Protein AF-A0A0R3RDR9-F1 (afdb_monomer_lite)

Secondary structure (DSSP, 8-state):
-HHHHHHHHHHHHHHHHHHHHHHTTPPPPGGGGGHHHHHHHHHHHHHHHHHHHHHHGGG---HHHHHHHHHHHHHHHHHHHHHHHHHHHHHHHHHT-SHHHHHT-

InterPro domains:
  IPR000731 Sterol-sensing domain [PS50156] (1-105)
  IPR003392 Patched domain-containing protein, SSD domain [PF02460] (2-101)
  IPR051697 Patched domain-containing protein [PTHR10796] (2-102)

Sequence (105 aa):
LLTLASIFSPLLATIVSFSLAQWFGISITSINGFIPLLMIGIGVDDAFLLIHAWQDCASISDKR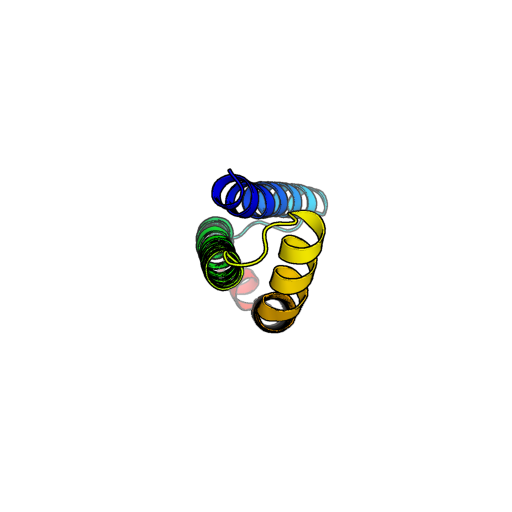NRMASVITAAGPSISITTITNILAFAVGAITASPTVIFIIK

pLDDT: mean 77.71, std 12.42, range [38.06, 91.94]

Foldseek 3Di:
DLLVCLQVVLLVVLVVVVVVCVVVVNDDDPVNVCVSVVSSVLSNVLSVLLVVLLVVLVPDPDPVVSVVSSCVVSVVVNVVSVVVVVVVVVCVVVVPPDVVVVVVD

Organism: NCBI:txid42155

Radius of gyration: 17.87 Å; chains: 1; bounding box: 40×22×55 Å

Structure (mmCIF, N/CA/C/O backbone):
data_AF-A0A0R3RDR9-F1
#
_entry.id   AF-A0A0R3RDR9-F1
#
loop_
_atom_site.group_PDB
_atom_site.id
_atom_site.type_symbol
_atom_site.label_atom_id
_atom_site.label_alt_id
_atom_site.label_comp_id
_atom_site.label_asym_id
_atom_site.label_entity_id
_atom_site.label_seq_id
_atom_site.pdbx_PDB_ins_code
_atom_site.Cartn_x
_atom_site.Cartn_y
_atom_site.Cartn_z
_atom_site.occupancy
_atom_site.B_iso_or_equiv
_atom_site.auth_seq_id
_atom_site.auth_comp_id
_atom_site.auth_asym_id
_atom_site.auth_atom_id
_atom_site.pdbx_PDB_model_num
ATOM 1 N N . LEU A 1 1 ? 7.789 11.599 -7.181 1.00 59.47 1 LEU A N 1
ATOM 2 C CA . LEU A 1 1 ? 6.347 11.639 -7.526 1.00 59.47 1 LEU A CA 1
ATOM 3 C C . LEU A 1 1 ? 5.649 10.329 -7.175 1.00 59.47 1 LEU A C 1
ATOM 5 O O . LEU A 1 1 ? 4.708 10.392 -6.403 1.00 59.47 1 LEU A O 1
ATOM 9 N N . LEU A 1 2 ? 6.123 9.168 -7.663 1.00 64.50 2 LEU A N 1
ATOM 10 C CA . LEU A 1 2 ? 5.546 7.860 -7.297 1.00 64.50 2 LEU A CA 1
ATOM 11 C C . LEU A 1 2 ? 5.483 7.644 -5.778 1.00 64.50 2 LEU A C 1
ATOM 13 O O . LEU A 1 2 ? 4.440 7.287 -5.259 1.00 64.50 2 LEU A O 1
ATOM 17 N N . THR A 1 3 ? 6.565 7.955 -5.066 1.00 67.62 3 THR A N 1
ATOM 18 C CA . THR A 1 3 ? 6.632 7.842 -3.601 1.00 67.62 3 THR A CA 1
ATOM 19 C C . THR A 1 3 ? 5.625 8.734 -2.888 1.00 67.62 3 THR A C 1
ATOM 21 O O . THR A 1 3 ? 4.934 8.298 -1.980 1.00 67.62 3 THR A O 1
ATOM 24 N N . LEU A 1 4 ? 5.494 9.980 -3.344 1.00 66.06 4 LEU A N 1
ATOM 25 C CA . LEU A 1 4 ? 4.556 10.941 -2.777 1.00 66.06 4 LEU A CA 1
ATOM 26 C C . LEU A 1 4 ? 3.103 10.507 -3.021 1.00 66.06 4 LEU A C 1
ATOM 28 O O . LEU A 1 4 ? 2.286 10.608 -2.115 1.00 66.06 4 LEU A O 1
ATOM 32 N N . ALA A 1 5 ? 2.799 9.974 -4.209 1.00 71.00 5 ALA A N 1
ATOM 33 C CA . ALA A 1 5 ? 1.480 9.442 -4.546 1.00 71.00 5 ALA A CA 1
ATOM 34 C C . ALA A 1 5 ? 1.137 8.178 -3.736 1.00 71.00 5 ALA A C 1
ATOM 36 O O . ALA A 1 5 ? 0.021 8.073 -3.225 1.00 71.00 5 ALA A O 1
ATOM 37 N N . SER A 1 6 ? 2.100 7.266 -3.555 1.00 66.56 6 SER A N 1
ATOM 38 C CA . SER A 1 6 ? 1.938 6.065 -2.724 1.00 66.56 6 SER A CA 1
ATOM 39 C C . SER A 1 6 ? 1.725 6.376 -1.245 1.00 66.56 6 SER A C 1
ATOM 41 O O . SER A 1 6 ? 1.050 5.605 -0.581 1.00 66.56 6 SER A O 1
ATOM 43 N N . ILE A 1 7 ? 2.240 7.497 -0.728 1.00 71.75 7 ILE A N 1
ATOM 44 C CA . ILE A 1 7 ? 2.017 7.915 0.667 1.00 71.75 7 ILE A CA 1
ATOM 45 C C . ILE A 1 7 ? 0.699 8.689 0.809 1.00 71.75 7 ILE A C 1
ATOM 47 O O . ILE A 1 7 ? -0.059 8.459 1.748 1.00 71.75 7 ILE A O 1
ATOM 51 N N . PHE A 1 8 ? 0.390 9.595 -0.127 1.00 75.31 8 PHE A N 1
ATOM 52 C CA . PHE A 1 8 ? -0.830 10.408 -0.056 1.00 75.31 8 PHE A CA 1
ATOM 53 C C . PHE A 1 8 ? -2.109 9.579 -0.216 1.00 75.31 8 PHE A C 1
ATOM 55 O O . PHE A 1 8 ? -3.100 9.857 0.458 1.00 75.31 8 PHE A O 1
ATOM 62 N N . SER A 1 9 ? -2.099 8.562 -1.082 1.00 79.19 9 SER A N 1
ATOM 63 C CA . SER A 1 9 ? -3.266 7.709 -1.344 1.00 79.19 9 SER A CA 1
ATOM 64 C C . SER A 1 9 ? -3.813 6.999 -0.086 1.00 79.19 9 SER A C 1
ATOM 66 O O . SER A 1 9 ? -4.992 7.182 0.223 1.00 79.19 9 SER A O 1
ATOM 68 N N . PRO A 1 10 ? -3.015 6.238 0.692 1.00 74.19 10 PRO A N 1
ATOM 69 C CA . PRO A 1 10 ? -3.488 5.598 1.923 1.00 74.19 10 PRO A CA 1
ATOM 70 C C . PRO A 1 10 ? -3.868 6.608 3.017 1.00 74.19 10 PRO A C 1
ATOM 72 O O . PRO A 1 10 ? -4.766 6.347 3.820 1.00 74.19 10 PRO A O 1
ATOM 75 N N . LEU A 1 11 ? -3.257 7.795 3.026 1.00 77.88 11 LEU A N 1
ATOM 76 C CA . LEU A 1 11 ? -3.587 8.866 3.970 1.00 77.88 11 LEU A CA 1
ATOM 77 C C . LEU A 1 11 ? -4.985 9.450 3.693 1.00 77.88 11 LEU A C 1
ATOM 79 O O . LEU A 1 11 ? -5.806 9.582 4.596 1.00 77.88 11 LEU A O 1
ATOM 83 N N . LEU A 1 12 ? -5.310 9.709 2.426 1.00 80.25 12 LEU A N 1
ATOM 84 C CA . LEU A 1 12 ? -6.664 10.093 2.012 1.00 80.25 12 LEU A CA 1
ATOM 85 C C . LEU A 1 12 ? -7.678 8.969 2.273 1.00 80.25 12 LEU A C 1
ATOM 87 O O . LEU A 1 12 ? -8.760 9.230 2.800 1.00 80.25 12 LEU A O 1
ATOM 91 N N . ALA A 1 13 ? -7.324 7.718 1.969 1.00 80.31 13 ALA A N 1
ATOM 92 C CA . ALA A 1 13 ? -8.205 6.570 2.183 1.00 80.31 13 ALA A CA 1
ATOM 93 C C . ALA A 1 13 ? -8.543 6.349 3.669 1.00 80.31 13 ALA A C 1
ATOM 95 O O . ALA A 1 13 ? -9.693 6.047 3.999 1.00 80.31 13 ALA A O 1
ATOM 96 N N . THR A 1 14 ? -7.580 6.541 4.577 1.00 79.75 14 THR A N 1
ATOM 97 C CA . THR A 1 14 ? -7.825 6.452 6.027 1.00 79.75 14 THR A CA 1
ATOM 98 C C . THR A 1 14 ? -8.746 7.556 6.515 1.00 79.75 14 THR A C 1
ATOM 100 O O . THR A 1 14 ? -9.719 7.253 7.201 1.00 79.75 14 THR A O 1
ATOM 103 N N . ILE A 1 15 ? -8.511 8.810 6.121 1.00 82.12 15 ILE A N 1
ATOM 104 C CA . ILE A 1 15 ? -9.378 9.942 6.492 1.00 82.12 15 ILE A CA 1
ATOM 105 C C . ILE A 1 15 ? -10.824 9.693 6.044 1.00 82.12 15 ILE A C 1
ATOM 107 O O . ILE A 1 15 ? -11.757 9.889 6.827 1.00 82.12 15 ILE A O 1
ATOM 111 N N . VAL A 1 16 ? -11.019 9.218 4.809 1.00 84.19 16 VAL A N 1
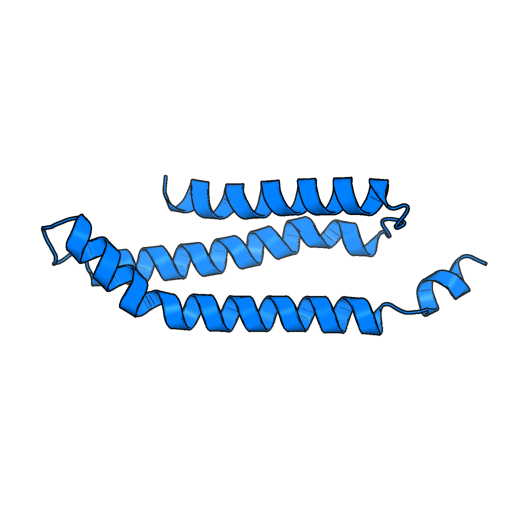ATOM 112 C CA . VAL A 1 16 ? -12.352 8.888 4.281 1.00 84.19 16 VAL A CA 1
ATOM 113 C C . VAL A 1 16 ? -12.978 7.731 5.060 1.00 84.19 16 VAL A C 1
ATOM 115 O O . VAL A 1 16 ? -14.145 7.815 5.432 1.00 84.19 16 VAL A O 1
ATOM 118 N N . SER A 1 17 ? -12.207 6.688 5.373 1.00 79.50 17 SER A N 1
ATOM 119 C CA . SER A 1 17 ? -12.692 5.534 6.142 1.00 79.50 17 SER A CA 1
ATOM 120 C C . SER A 1 17 ? -13.124 5.920 7.559 1.00 79.50 17 SER A C 1
ATOM 122 O O . SER A 1 17 ? -14.183 5.490 8.009 1.00 79.50 17 SER A O 1
ATOM 124 N N . PHE A 1 18 ? -12.360 6.778 8.244 1.00 78.44 18 PHE A N 1
ATOM 125 C CA . PHE A 1 18 ? -12.729 7.311 9.561 1.00 78.44 18 PHE A CA 1
ATOM 126 C C . PHE A 1 18 ? -13.981 8.177 9.506 1.00 78.44 18 PHE A C 1
ATOM 128 O O . PHE A 1 18 ? -14.878 8.020 10.331 1.00 78.44 18 PHE A O 1
ATOM 135 N N . SER A 1 19 ? -14.053 9.058 8.509 1.00 80.88 19 SER A N 1
ATOM 136 C CA . SER A 1 19 ? -15.203 9.943 8.309 1.00 80.88 19 SER A CA 1
ATOM 137 C C . SER A 1 19 ? -16.478 9.138 8.035 1.00 80.88 19 SER A C 1
ATOM 139 O O . SER A 1 19 ? -17.536 9.435 8.586 1.00 80.88 19 SER A O 1
ATOM 141 N N . LEU A 1 20 ? -16.370 8.076 7.232 1.00 81.06 20 LEU A N 1
ATOM 142 C CA . LEU A 1 20 ? -17.477 7.176 6.926 1.00 81.06 20 LEU A CA 1
ATOM 143 C C . LEU A 1 20 ? -17.877 6.324 8.142 1.00 81.06 20 LEU A C 1
ATOM 145 O O . LEU A 1 20 ? -19.063 6.181 8.425 1.00 81.06 20 LEU A O 1
ATOM 149 N N . ALA A 1 21 ? -16.910 5.810 8.907 1.00 75.56 21 ALA A N 1
ATOM 150 C CA . ALA A 1 21 ? -17.172 5.062 10.139 1.00 75.56 21 ALA A CA 1
ATOM 151 C C . ALA A 1 21 ? -17.908 5.912 11.189 1.00 75.56 21 ALA A C 1
ATOM 153 O O . ALA A 1 21 ? -18.850 5.435 11.825 1.00 75.56 21 ALA A O 1
ATOM 154 N N . GLN A 1 22 ? -17.535 7.186 11.320 1.00 75.62 22 GLN A N 1
ATOM 155 C CA . GLN A 1 22 ? -18.219 8.127 12.204 1.00 75.62 22 GLN A CA 1
ATOM 156 C C . GLN A 1 22 ? -19.639 8.447 11.712 1.00 75.62 22 GLN A C 1
ATOM 158 O O . GLN A 1 22 ? -20.546 8.599 12.529 1.00 75.62 22 GLN A O 1
ATOM 163 N N . TRP A 1 23 ? -19.869 8.474 10.393 1.00 76.56 23 TRP A N 1
ATOM 164 C CA . TRP A 1 23 ? -21.215 8.618 9.829 1.00 76.56 23 TRP A CA 1
ATOM 165 C C . TRP A 1 23 ? -22.121 7.416 10.154 1.00 76.56 23 TRP A C 1
ATOM 167 O O . TRP A 1 23 ? -23.304 7.599 10.432 1.00 76.56 23 TRP A O 1
ATOM 177 N N . PHE A 1 24 ? -21.567 6.202 10.228 1.00 76.62 24 PHE A N 1
ATOM 178 C CA . PHE A 1 24 ? -22.281 5.004 10.693 1.00 76.62 24 PHE A CA 1
ATOM 179 C C . PHE A 1 24 ? -22.436 4.913 12.227 1.00 76.62 24 PHE A C 1
ATOM 181 O O . PHE A 1 24 ? -22.949 3.914 12.729 1.00 76.62 24 PHE A O 1
ATOM 188 N N . GLY A 1 25 ? -22.027 5.941 12.982 1.00 67.94 25 GLY A N 1
ATOM 189 C CA . GLY A 1 25 ? -22.198 6.001 14.437 1.00 67.94 25 GLY A CA 1
ATOM 190 C C . 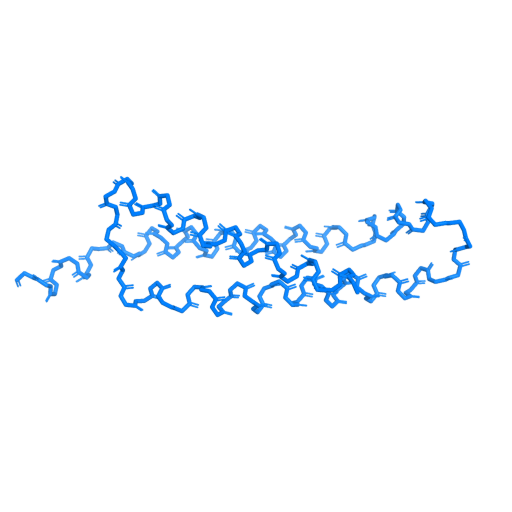GLY A 1 25 ? -21.161 5.209 15.240 1.00 67.94 25 GLY A C 1
ATOM 191 O O . GLY A 1 25 ? -21.388 4.928 16.415 1.00 67.94 25 GLY A O 1
ATOM 192 N N . ILE A 1 26 ? -20.026 4.844 14.636 1.00 69.62 26 ILE A N 1
ATOM 193 C CA . ILE A 1 26 ? -18.920 4.183 15.340 1.00 69.62 26 ILE A CA 1
ATOM 194 C C . ILE A 1 26 ? -18.106 5.249 16.085 1.00 69.62 26 ILE A C 1
ATOM 196 O O . ILE A 1 26 ? -17.529 6.147 15.470 1.00 69.62 26 ILE A O 1
ATOM 200 N N . SER A 1 27 ? -18.040 5.147 17.415 1.00 67.44 27 SER A N 1
ATOM 201 C CA . SER A 1 27 ? -17.257 6.070 18.244 1.00 67.44 27 SER A CA 1
ATOM 202 C C . SER A 1 27 ? -15.757 5.887 18.015 1.00 67.44 27 SER A C 1
ATOM 204 O O . SER A 1 27 ? -15.188 4.830 18.298 1.00 67.44 27 SER A O 1
ATOM 206 N N . ILE A 1 28 ? -15.096 6.943 17.540 1.00 65.38 28 ILE A N 1
ATOM 207 C CA . ILE A 1 28 ? -13.637 6.987 17.423 1.00 65.38 28 ILE A CA 1
ATOM 208 C C . ILE A 1 28 ? -13.053 7.070 18.835 1.00 65.38 28 ILE A C 1
ATOM 210 O O . ILE A 1 28 ? -13.299 8.026 19.568 1.00 65.38 28 ILE A O 1
ATOM 214 N N . THR A 1 29 ? -12.291 6.052 19.227 1.00 69.94 29 THR A N 1
ATOM 215 C CA . THR A 1 29 ? -11.655 5.985 20.550 1.00 69.94 29 THR A CA 1
ATOM 216 C C . THR A 1 29 ? -10.234 6.553 20.466 1.00 69.94 29 THR A C 1
ATOM 218 O O . THR A 1 29 ? -9.651 6.593 19.385 1.00 69.94 29 THR A O 1
ATOM 221 N N . SER A 1 30 ? -9.616 6.949 21.584 1.00 68.75 30 SER A N 1
ATOM 222 C CA . SER A 1 30 ? -8.250 7.512 21.597 1.00 68.75 30 SER A CA 1
ATOM 223 C C . SER A 1 30 ? -7.194 6.609 20.938 1.00 68.75 30 SER A C 1
ATOM 225 O O . SER A 1 30 ? -6.218 7.109 20.386 1.00 68.75 30 SER A O 1
ATOM 227 N N . ILE A 1 31 ? -7.408 5.286 20.928 1.00 70.94 31 ILE A N 1
ATOM 228 C CA . ILE A 1 31 ? -6.534 4.318 20.245 1.00 70.94 31 ILE A CA 1
ATOM 229 C C . ILE A 1 31 ? -6.531 4.514 18.716 1.00 70.94 31 ILE A C 1
ATOM 231 O O . ILE A 1 31 ? -5.508 4.326 18.060 1.00 70.94 31 ILE A O 1
ATOM 235 N N . ASN A 1 32 ? -7.655 4.952 18.138 1.00 70.81 32 ASN A N 1
ATOM 236 C CA . ASN A 1 32 ? -7.800 5.175 16.702 1.00 70.81 32 ASN A CA 1
ATOM 237 C C . ASN A 1 32 ? -6.972 6.374 16.215 1.00 70.81 32 ASN A C 1
ATOM 239 O O . ASN A 1 32 ? -6.661 6.447 15.029 1.00 70.81 32 ASN A O 1
ATOM 243 N N . GLY A 1 33 ? -6.555 7.271 17.117 1.00 73.94 33 GLY A N 1
ATOM 244 C CA . GLY A 1 33 ? -5.658 8.386 16.800 1.00 73.94 33 GLY A CA 1
ATOM 245 C C . GLY A 1 33 ? -4.270 7.949 16.314 1.00 73.94 33 GLY A C 1
ATOM 246 O O . GLY A 1 33 ? -3.601 8.715 15.626 1.00 73.94 33 GLY A O 1
ATOM 247 N N . PHE A 1 34 ? -3.853 6.708 16.598 1.00 78.75 34 PHE A N 1
ATOM 248 C CA . PHE A 1 34 ? -2.587 6.144 16.108 1.00 78.75 34 PHE A CA 1
ATOM 249 C C . PHE A 1 34 ? -2.693 5.508 14.715 1.00 78.75 34 PHE A C 1
ATOM 251 O O . PHE A 1 34 ? -1.671 5.257 14.077 1.00 78.75 34 PHE A O 1
ATOM 258 N N . ILE A 1 35 ? -3.904 5.264 14.207 1.00 80.31 35 ILE A N 1
ATOM 259 C CA . ILE A 1 35 ? -4.112 4.601 12.910 1.00 80.31 35 ILE A CA 1
ATOM 260 C C . ILE A 1 35 ? -3.556 5.418 11.726 1.00 80.31 35 ILE A C 1
ATOM 262 O O . ILE A 1 35 ? -2.927 4.812 10.858 1.00 80.31 35 ILE A O 1
ATOM 266 N N . PRO A 1 36 ? -3.687 6.761 11.666 1.00 79.56 36 PRO A N 1
ATOM 267 C CA . PRO A 1 36 ? -3.045 7.556 10.616 1.00 79.56 36 PRO A CA 1
ATOM 268 C C . PRO A 1 36 ? -1.515 7.427 10.623 1.00 79.56 36 PRO A C 1
ATOM 270 O O . PRO A 1 36 ? -0.902 7.333 9.563 1.00 79.56 36 PRO A O 1
ATOM 273 N N . LEU A 1 37 ? -0.897 7.365 11.809 1.00 81.69 37 LEU A N 1
ATOM 274 C CA . LEU A 1 37 ? 0.551 7.181 11.955 1.00 81.69 37 LEU A CA 1
ATOM 275 C C . LEU A 1 37 ? 0.991 5.787 11.478 1.00 81.69 37 LEU A C 1
ATOM 277 O O . LEU A 1 37 ? 1.968 5.669 10.740 1.00 81.69 37 LEU A O 1
ATOM 281 N N . LEU A 1 38 ? 0.236 4.746 11.845 1.00 83.50 38 LEU A N 1
ATOM 282 C CA . LEU A 1 38 ? 0.448 3.372 11.376 1.00 83.50 38 LEU A CA 1
ATOM 283 C C . LEU A 1 38 ? 0.348 3.262 9.851 1.00 83.50 38 LEU A C 1
ATOM 285 O O . LEU A 1 38 ? 1.187 2.614 9.228 1.00 83.50 38 LEU A O 1
ATOM 289 N N . MET A 1 39 ? -0.636 3.924 9.237 1.00 82.50 39 MET A N 1
ATOM 290 C CA . MET A 1 39 ? -0.819 3.856 7.785 1.00 82.50 39 MET A CA 1
ATOM 291 C C . MET A 1 39 ? 0.252 4.596 6.990 1.00 82.50 39 MET A C 1
ATOM 293 O O . MET A 1 39 ? 0.589 4.164 5.890 1.00 82.50 39 MET A O 1
ATOM 297 N N . ILE A 1 40 ? 0.840 5.659 7.544 1.00 83.94 40 ILE A N 1
ATOM 298 C CA . ILE A 1 40 ? 2.040 6.264 6.953 1.00 83.94 40 ILE A CA 1
ATOM 299 C C . ILE A 1 40 ? 3.190 5.251 6.959 1.00 83.94 40 ILE A C 1
ATOM 301 O O . ILE A 1 40 ? 3.861 5.102 5.943 1.00 83.94 40 ILE A O 1
ATOM 305 N N . GLY A 1 41 ? 3.393 4.532 8.069 1.00 84.06 41 GLY A N 1
ATOM 306 C CA . GLY A 1 41 ? 4.434 3.505 8.172 1.00 84.06 41 GLY A CA 1
ATOM 307 C C . GLY A 1 41 ? 4.283 2.405 7.120 1.00 84.06 41 GLY A C 1
ATOM 308 O O . GLY A 1 41 ? 5.236 2.110 6.404 1.00 84.06 41 GLY A O 1
ATOM 309 N N . ILE A 1 42 ? 3.068 1.871 6.969 1.00 86.00 42 ILE A N 1
ATOM 310 C CA . ILE A 1 42 ? 2.750 0.848 5.962 1.00 86.00 42 ILE A CA 1
ATOM 311 C C . ILE A 1 42 ? 2.946 1.393 4.538 1.00 86.00 42 ILE A C 1
ATOM 313 O O . ILE A 1 42 ? 3.608 0.768 3.716 1.00 86.00 42 ILE A O 1
ATOM 317 N N . GLY A 1 43 ? 2.426 2.590 4.245 1.00 83.12 43 GLY A N 1
ATOM 318 C CA . GLY A 1 43 ? 2.537 3.182 2.909 1.00 83.12 43 GLY A CA 1
ATOM 319 C C . GLY A 1 43 ? 3.976 3.521 2.502 1.00 83.12 43 GLY A C 1
ATOM 320 O O . GLY A 1 43 ? 4.314 3.466 1.319 1.00 83.12 43 GLY A O 1
ATOM 321 N N . VAL A 1 44 ? 4.836 3.865 3.466 1.00 85.06 44 VAL A N 1
ATOM 322 C CA . VAL A 1 44 ? 6.264 4.112 3.226 1.00 85.06 44 VAL A CA 1
ATOM 323 C C . VAL A 1 44 ? 7.014 2.807 2.942 1.00 85.06 44 VAL A C 1
ATOM 325 O O . VAL A 1 44 ? 7.839 2.796 2.028 1.00 85.06 44 VAL A O 1
ATOM 328 N N . ASP A 1 45 ? 6.709 1.721 3.657 1.00 87.00 45 ASP A N 1
ATOM 329 C CA . ASP A 1 45 ? 7.297 0.392 3.425 1.00 87.00 45 ASP A CA 1
ATOM 330 C C . ASP A 1 45 ? 7.022 -0.105 1.993 1.00 87.00 45 ASP A C 1
ATOM 332 O O . ASP A 1 45 ? 7.952 -0.376 1.224 1.00 87.00 45 ASP A O 1
ATOM 336 N N . ASP A 1 46 ? 5.753 -0.067 1.573 1.00 87.00 46 ASP A N 1
ATOM 337 C CA . ASP A 1 46 ? 5.342 -0.452 0.217 1.00 87.00 46 ASP A CA 1
ATOM 338 C C . ASP A 1 46 ? 5.972 0.455 -0.859 1.00 87.00 46 ASP A C 1
ATOM 340 O O . ASP A 1 46 ? 6.355 -0.004 -1.943 1.00 87.00 46 ASP A O 1
ATOM 344 N N . ALA A 1 47 ? 6.122 1.755 -0.573 1.00 85.75 47 ALA A N 1
ATOM 345 C CA . ALA A 1 47 ? 6.773 2.694 -1.483 1.00 85.75 47 ALA A CA 1
ATOM 346 C C . ALA A 1 47 ? 8.269 2.389 -1.652 1.00 85.75 47 ALA A C 1
ATOM 348 O O . ALA A 1 47 ? 8.767 2.441 -2.779 1.00 85.75 47 ALA A O 1
ATOM 349 N N . PHE A 1 48 ? 8.988 2.057 -0.575 1.00 86.25 48 PHE A N 1
ATOM 350 C CA . PHE A 1 48 ? 10.399 1.670 -0.660 1.00 86.25 48 PHE A CA 1
ATOM 351 C C . PHE A 1 48 ? 10.586 0.382 -1.457 1.00 86.25 48 PHE A C 1
ATOM 353 O O . PHE A 1 48 ? 11.458 0.335 -2.329 1.00 86.25 48 PHE A O 1
ATOM 360 N N . LEU A 1 49 ? 9.730 -0.615 -1.233 1.00 86.00 49 LEU A N 1
ATOM 361 C CA . LEU A 1 49 ? 9.760 -1.867 -1.984 1.00 86.00 49 LEU A CA 1
ATOM 362 C C . LEU A 1 49 ? 9.533 -1.632 -3.490 1.00 86.00 49 LEU A C 1
ATOM 364 O O . LEU A 1 49 ? 10.251 -2.179 -4.331 1.00 86.00 49 LEU A O 1
ATOM 368 N N . LEU A 1 50 ? 8.584 -0.757 -3.842 1.00 85.12 50 LEU A N 1
ATOM 369 C CA . LEU A 1 50 ? 8.302 -0.395 -5.232 1.00 85.12 50 LEU A CA 1
ATOM 370 C C . LEU A 1 50 ? 9.472 0.357 -5.891 1.00 85.12 50 LEU A C 1
ATOM 372 O O . LEU A 1 50 ? 9.798 0.090 -7.049 1.00 85.12 50 LEU A O 1
ATOM 376 N N . ILE A 1 51 ? 10.115 1.293 -5.179 1.00 87.31 51 ILE A N 1
ATOM 377 C CA . ILE A 1 51 ? 11.307 2.001 -5.680 1.00 87.31 51 ILE A CA 1
ATOM 378 C C . ILE A 1 51 ? 12.448 1.017 -5.912 1.00 87.31 51 ILE A C 1
ATOM 380 O O . ILE A 1 51 ? 13.121 1.114 -6.937 1.00 87.31 51 ILE A O 1
ATOM 384 N N . HIS A 1 52 ? 12.666 0.094 -4.976 1.00 88.12 52 HIS A N 1
ATOM 385 C CA . HIS A 1 52 ? 13.737 -0.888 -5.072 1.00 88.12 52 HIS A CA 1
ATOM 386 C C . HIS A 1 52 ? 13.557 -1.768 -6.313 1.00 88.12 52 HIS A C 1
ATOM 388 O O . HIS A 1 52 ? 14.440 -1.818 -7.166 1.00 88.12 52 HIS A O 1
ATOM 394 N N . ALA A 1 53 ? 12.358 -2.318 -6.517 1.00 87.06 53 ALA A N 1
ATOM 395 C CA . ALA A 1 53 ? 12.049 -3.084 -7.723 1.00 87.06 53 ALA A CA 1
ATOM 396 C C . ALA A 1 53 ? 12.157 -2.245 -9.012 1.00 87.06 53 ALA A C 1
ATOM 398 O O . ALA A 1 53 ? 12.588 -2.734 -10.059 1.00 87.06 53 ALA A O 1
ATOM 399 N N . TRP A 1 54 ? 11.802 -0.958 -8.950 1.00 86.44 54 TRP A N 1
ATOM 400 C CA . TRP A 1 54 ? 11.944 -0.025 -10.069 1.00 86.44 54 TRP A CA 1
ATOM 401 C C . TRP A 1 54 ? 13.406 0.287 -10.422 1.00 86.44 54 TRP A C 1
ATOM 403 O O . TRP A 1 54 ? 13.700 0.548 -11.594 1.00 86.44 54 TRP A O 1
ATOM 413 N N . GLN A 1 55 ? 14.306 0.273 -9.436 1.00 87.81 55 GLN A N 1
ATOM 414 C CA . GLN A 1 55 ? 15.752 0.401 -9.629 1.00 87.81 55 GLN A CA 1
ATOM 415 C C . GLN A 1 55 ? 16.354 -0.888 -10.197 1.00 87.81 55 GLN A C 1
ATOM 417 O O . GLN A 1 55 ? 17.134 -0.810 -11.145 1.00 87.81 55 GLN A O 1
ATOM 422 N N . ASP A 1 56 ? 15.922 -2.053 -9.718 1.00 87.12 56 ASP A N 1
ATOM 423 C CA . ASP A 1 56 ? 16.371 -3.348 -10.245 1.00 87.12 56 ASP A CA 1
ATOM 424 C C . ASP A 1 56 ? 15.984 -3.538 -11.720 1.00 87.12 56 ASP A C 1
ATOM 426 O O . ASP A 1 56 ? 16.759 -4.054 -12.525 1.00 87.12 56 ASP A O 1
ATOM 430 N N . CYS A 1 57 ? 14.813 -3.034 -12.122 1.00 84.19 57 CYS A N 1
ATOM 431 C CA . CYS A 1 57 ? 14.355 -3.056 -13.515 1.00 84.19 57 CYS A CA 1
ATOM 432 C C . CYS A 1 57 ? 14.835 -1.850 -14.352 1.00 84.19 57 CYS A C 1
ATOM 434 O O . CYS A 1 57 ? 14.304 -1.607 -15.442 1.00 84.19 57 CYS A O 1
ATOM 436 N N . ALA A 1 58 ? 15.816 -1.066 -13.882 1.00 83.62 58 ALA A N 1
ATOM 437 C CA . ALA A 1 58 ? 16.287 0.132 -14.589 1.00 83.62 58 ALA A CA 1
ATOM 438 C C . ALA A 1 58 ? 16.945 -0.165 -15.950 1.00 83.62 58 ALA A C 1
ATOM 440 O O . ALA A 1 58 ? 17.015 0.729 -16.793 1.00 83.62 58 ALA A O 1
ATOM 441 N N . SER A 1 59 ? 17.380 -1.408 -16.178 1.00 84.19 59 SER A N 1
ATOM 442 C CA . SER A 1 59 ? 17.955 -1.881 -17.444 1.00 84.19 59 SER A CA 1
ATOM 443 C C . SER A 1 59 ? 16.937 -1.971 -18.590 1.00 84.19 59 SER A C 1
ATOM 445 O O . SER A 1 59 ? 17.329 -1.987 -19.757 1.00 84.19 59 SER A O 1
ATOM 447 N N . ILE A 1 60 ? 15.633 -1.991 -18.290 1.00 85.56 60 ILE A N 1
ATOM 448 C CA . ILE A 1 60 ? 14.567 -2.050 -19.295 1.00 85.56 60 ILE A CA 1
ATOM 449 C C . ILE A 1 60 ? 14.278 -0.630 -19.807 1.00 85.56 60 ILE A C 1
ATOM 451 O O . ILE A 1 60 ? 13.766 0.224 -19.076 1.00 85.56 60 ILE A O 1
ATOM 455 N N . SER A 1 61 ? 14.600 -0.379 -21.080 1.00 80.88 61 SER A N 1
ATOM 456 C CA . SER A 1 61 ? 14.434 0.929 -21.733 1.00 80.88 61 SER A CA 1
ATOM 457 C C . SER A 1 61 ? 12.969 1.293 -21.994 1.00 80.88 61 SER A C 1
ATOM 459 O O . SER A 1 61 ? 12.592 2.462 -21.881 1.00 80.88 61 SER A O 1
ATOM 461 N N . ASP A 1 62 ? 12.128 0.302 -22.305 1.00 90.31 62 ASP A N 1
ATOM 462 C CA . ASP A 1 62 ? 10.700 0.512 -22.520 1.00 90.31 62 ASP A CA 1
ATOM 463 C C . ASP A 1 62 ? 9.948 0.651 -21.188 1.00 90.31 62 ASP A C 1
ATOM 465 O O . ASP A 1 62 ? 9.891 -0.269 -20.370 1.00 90.31 62 ASP A O 1
ATOM 469 N N . LYS A 1 63 ? 9.318 1.812 -20.987 1.00 83.56 63 LYS A N 1
ATOM 470 C CA . LYS A 1 63 ? 8.608 2.168 -19.750 1.00 83.56 63 LYS A CA 1
ATOM 471 C C . LYS A 1 63 ? 7.435 1.235 -19.461 1.00 83.56 63 LYS A C 1
ATOM 473 O O . LYS A 1 63 ? 7.167 0.959 -18.291 1.00 83.56 63 LYS A O 1
ATOM 478 N N . ARG A 1 64 ? 6.729 0.762 -20.495 1.00 85.38 64 ARG A N 1
ATOM 479 C CA . ARG A 1 64 ? 5.558 -0.108 -20.313 1.00 85.38 64 ARG A CA 1
ATOM 480 C C . ARG A 1 64 ? 5.992 -1.501 -19.862 1.00 85.38 64 ARG A C 1
ATOM 482 O O . ARG A 1 64 ? 5.494 -1.981 -18.846 1.00 85.38 64 ARG A O 1
ATOM 489 N N . ASN A 1 65 ? 6.966 -2.092 -20.551 1.00 86.62 65 ASN A N 1
ATOM 490 C CA . ASN A 1 65 ? 7.532 -3.386 -20.166 1.00 86.62 65 ASN A CA 1
ATOM 491 C C . ASN A 1 65 ? 8.229 -3.324 -18.804 1.00 86.62 65 ASN A C 1
ATOM 493 O O . ASN A 1 65 ? 8.068 -4.227 -17.991 1.00 86.62 65 ASN A O 1
ATOM 497 N N . ARG A 1 66 ? 8.924 -2.223 -18.505 1.00 85.88 66 ARG A N 1
ATOM 498 C CA . ARG A 1 66 ? 9.537 -1.995 -17.195 1.00 85.88 66 ARG A CA 1
ATOM 499 C C . ARG A 1 66 ? 8.509 -1.982 -16.070 1.00 85.88 66 ARG A C 1
ATOM 501 O O . ARG A 1 66 ? 8.725 -2.627 -15.054 1.00 85.88 66 ARG A O 1
ATOM 508 N N . MET A 1 67 ? 7.386 -1.285 -16.243 1.00 85.88 67 MET A N 1
ATOM 509 C CA . MET A 1 67 ? 6.334 -1.262 -15.226 1.00 85.88 67 MET A CA 1
ATOM 510 C C . MET A 1 67 ? 5.691 -2.640 -15.033 1.00 85.88 67 MET A C 1
ATOM 512 O O . MET A 1 67 ? 5.447 -3.029 -13.895 1.00 85.88 67 MET A O 1
ATOM 516 N N . ALA A 1 68 ? 5.479 -3.398 -16.114 1.00 87.62 68 ALA A N 1
ATOM 517 C CA . ALA A 1 68 ? 4.989 -4.772 -16.022 1.00 87.62 68 ALA A CA 1
ATOM 518 C C . ALA A 1 68 ? 5.955 -5.661 -15.220 1.00 87.62 68 ALA A C 1
ATOM 520 O O . ALA A 1 68 ? 5.528 -6.288 -14.255 1.00 87.62 68 ALA A O 1
ATOM 521 N N . SER A 1 69 ? 7.254 -5.631 -15.533 1.00 87.12 69 SER A N 1
ATOM 522 C CA . SER A 1 69 ? 8.270 -6.399 -14.800 1.00 87.12 69 SER A CA 1
ATOM 523 C C . SER A 1 69 ? 8.361 -6.009 -13.324 1.00 87.12 69 SER A C 1
ATOM 525 O O . SER A 1 69 ? 8.457 -6.883 -12.467 1.00 87.12 69 SER A O 1
ATOM 527 N N . VAL A 1 70 ? 8.271 -4.712 -13.010 1.00 88.44 70 VAL A N 1
ATOM 528 C CA . VAL A 1 70 ? 8.286 -4.215 -11.624 1.00 88.44 70 VAL A CA 1
ATOM 529 C C . VAL A 1 70 ? 7.079 -4.724 -10.844 1.00 88.44 70 VAL A C 1
ATOM 531 O O . VAL A 1 70 ? 7.236 -5.183 -9.716 1.00 88.44 70 VAL A O 1
ATOM 534 N N . ILE A 1 71 ? 5.884 -4.697 -11.440 1.00 88.06 71 ILE A N 1
ATOM 535 C CA . ILE A 1 71 ? 4.672 -5.230 -10.807 1.00 88.06 71 ILE A CA 1
ATOM 536 C C . ILE A 1 71 ? 4.773 -6.752 -10.641 1.00 88.06 71 ILE A C 1
ATOM 538 O O . ILE A 1 71 ? 4.386 -7.268 -9.597 1.00 88.06 71 ILE A O 1
ATOM 542 N N . THR A 1 72 ? 5.320 -7.482 -11.614 1.00 88.94 72 THR A N 1
ATOM 543 C CA . THR A 1 72 ? 5.505 -8.938 -11.500 1.00 88.94 72 THR A CA 1
ATOM 544 C C . THR A 1 72 ? 6.522 -9.313 -10.417 1.00 88.94 72 THR A C 1
ATOM 546 O O . THR A 1 72 ? 6.326 -10.316 -9.736 1.00 88.94 72 THR A O 1
ATOM 549 N N . ALA A 1 73 ? 7.570 -8.508 -10.219 1.00 87.25 73 ALA A N 1
ATOM 550 C CA . ALA A 1 73 ? 8.596 -8.756 -9.207 1.00 87.25 73 ALA A CA 1
ATOM 551 C C . ALA A 1 73 ? 8.170 -8.314 -7.792 1.00 87.25 73 ALA A C 1
ATOM 553 O O . ALA A 1 73 ? 8.312 -9.078 -6.841 1.00 87.25 73 ALA A O 1
ATOM 554 N N . ALA A 1 74 ? 7.630 -7.101 -7.639 1.00 88.31 74 ALA A N 1
ATOM 555 C CA . ALA A 1 74 ? 7.267 -6.530 -6.335 1.00 88.31 74 ALA A CA 1
ATOM 556 C C . ALA A 1 74 ? 5.837 -6.861 -5.889 1.00 88.31 74 ALA A C 1
ATOM 558 O O . ALA A 1 74 ? 5.548 -6.887 -4.693 1.00 88.31 74 ALA A O 1
ATOM 559 N N . GLY A 1 75 ? 4.931 -7.110 -6.836 1.00 87.19 75 GLY A N 1
ATOM 560 C CA . GLY A 1 75 ? 3.505 -7.321 -6.580 1.00 87.19 75 GLY A CA 1
ATOM 561 C C . GLY A 1 75 ? 3.194 -8.455 -5.599 1.00 87.19 75 GLY A C 1
ATOM 562 O O . GLY A 1 75 ? 2.366 -8.236 -4.711 1.00 87.19 75 GLY A O 1
ATOM 563 N N . PRO A 1 76 ? 3.847 -9.633 -5.684 1.00 91.25 76 PRO A N 1
ATOM 564 C CA . PRO A 1 76 ? 3.638 -10.708 -4.717 1.00 91.25 76 PRO A CA 1
ATOM 565 C C . PRO A 1 76 ? 3.991 -10.293 -3.284 1.00 91.25 76 PRO A C 1
ATOM 567 O O . PRO A 1 76 ? 3.196 -10.536 -2.379 1.00 91.25 76 PRO A O 1
ATOM 570 N N . SER A 1 77 ? 5.123 -9.606 -3.080 1.00 90.62 77 SER A N 1
ATOM 571 C CA . SER A 1 77 ? 5.517 -9.100 -1.756 1.00 90.62 77 SER A CA 1
ATOM 572 C C . SER A 1 77 ? 4.510 -8.090 -1.220 1.00 90.62 77 SER A C 1
ATOM 574 O O . SER A 1 77 ? 3.978 -8.310 -0.139 1.00 90.62 77 SER A O 1
ATOM 576 N N . ILE A 1 78 ? 4.160 -7.057 -2.000 1.00 89.06 78 ILE A N 1
ATOM 577 C CA . ILE A 1 78 ? 3.173 -6.035 -1.589 1.00 89.06 78 ILE A CA 1
ATOM 578 C C . ILE A 1 78 ? 1.832 -6.689 -1.225 1.00 89.06 78 ILE A C 1
ATOM 580 O O . ILE A 1 78 ? 1.186 -6.306 -0.249 1.00 89.06 78 ILE A O 1
ATOM 584 N N . SER A 1 79 ? 1.415 -7.711 -1.976 1.00 91.12 79 SER A N 1
ATOM 585 C CA . SER A 1 79 ? 0.164 -8.431 -1.712 1.00 91.12 79 SER A CA 1
ATOM 586 C C . SER A 1 79 ? 0.205 -9.181 -0.380 1.00 91.12 79 SER A C 1
ATOM 588 O O . SER A 1 79 ? -0.762 -9.124 0.378 1.00 91.12 79 SER A O 1
ATOM 590 N N . ILE A 1 80 ? 1.319 -9.847 -0.061 1.00 91.94 80 ILE A N 1
ATOM 591 C CA . ILE A 1 80 ? 1.499 -10.544 1.221 1.00 91.94 80 ILE A CA 1
ATOM 592 C C . ILE A 1 80 ? 1.478 -9.543 2.380 1.00 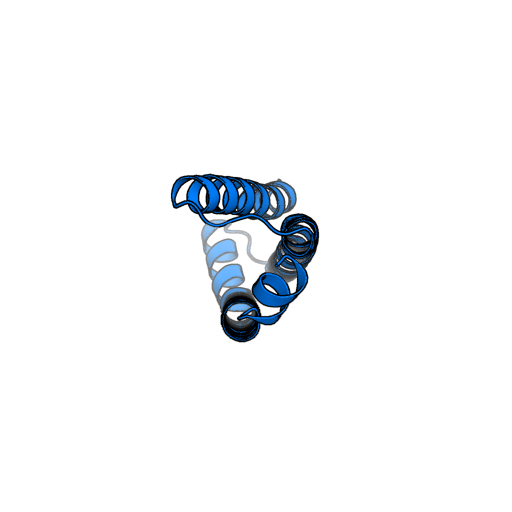91.94 80 ILE A C 1
ATOM 594 O O . ILE A 1 80 ? 0.764 -9.769 3.364 1.00 91.94 80 ILE A O 1
ATOM 598 N N . THR A 1 81 ? 2.199 -8.424 2.259 1.00 89.06 81 THR A N 1
ATOM 599 C CA . THR A 1 81 ? 2.211 -7.371 3.285 1.00 89.06 81 THR A CA 1
ATOM 600 C C . THR A 1 81 ? 0.810 -6.796 3.480 1.00 89.06 81 THR A C 1
ATOM 602 O O . THR A 1 81 ? 0.333 -6.686 4.607 1.00 89.06 81 THR A O 1
ATOM 605 N N . THR A 1 82 ? 0.087 -6.538 2.387 1.00 87.94 82 THR A N 1
ATOM 606 C CA . THR A 1 82 ? -1.291 -6.025 2.423 1.00 87.94 82 THR A CA 1
ATOM 607 C C . THR A 1 82 ? -2.255 -7.005 3.092 1.00 87.94 82 THR A C 1
ATOM 609 O O . THR A 1 82 ? -3.025 -6.601 3.963 1.00 87.94 82 THR A O 1
ATOM 612 N N . ILE A 1 83 ? -2.208 -8.296 2.741 1.00 91.44 83 ILE A N 1
ATOM 613 C CA . ILE A 1 83 ? -3.048 -9.330 3.371 1.00 91.44 83 ILE A CA 1
ATOM 614 C C . ILE A 1 83 ? -2.751 -9.412 4.868 1.00 91.44 83 ILE A C 1
ATOM 616 O O . ILE A 1 83 ? -3.672 -9.455 5.684 1.00 91.44 83 ILE A O 1
ATOM 620 N N . THR A 1 84 ? -1.472 -9.385 5.234 1.00 90.19 84 THR A N 1
ATOM 621 C CA . THR A 1 84 ? -1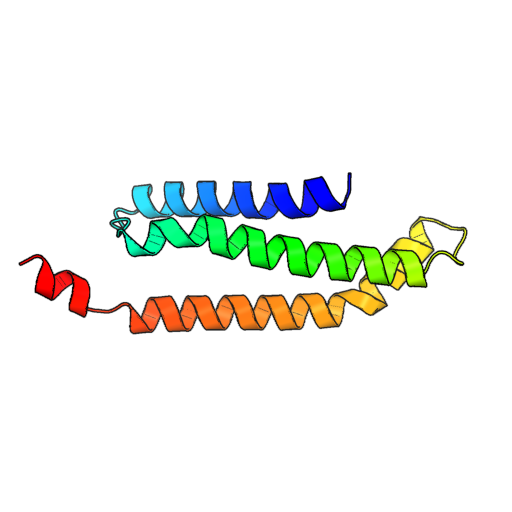.049 -9.420 6.637 1.00 90.19 84 THR A CA 1
ATOM 622 C C . THR A 1 84 ? -1.557 -8.191 7.392 1.00 90.19 84 THR A C 1
ATOM 624 O O . THR A 1 84 ? -2.111 -8.342 8.479 1.00 90.19 84 THR A O 1
ATOM 627 N N . ASN A 1 85 ? -1.468 -6.995 6.800 1.00 87.00 85 ASN A N 1
ATOM 628 C CA . ASN A 1 85 ? -2.011 -5.762 7.376 1.00 87.00 85 ASN A CA 1
ATOM 629 C C . ASN A 1 85 ? -3.529 -5.853 7.583 1.00 87.00 85 ASN A C 1
ATOM 631 O O . ASN A 1 85 ? -4.020 -5.530 8.663 1.00 87.00 85 ASN A O 1
ATOM 635 N N . ILE A 1 86 ? -4.278 -6.348 6.591 1.00 85.31 86 ILE A N 1
ATOM 636 C CA . ILE A 1 86 ? -5.731 -6.554 6.707 1.00 85.31 86 ILE A CA 1
ATOM 637 C C . ILE A 1 86 ? -6.051 -7.515 7.855 1.00 85.31 86 ILE A C 1
ATOM 639 O O . ILE A 1 86 ? -6.926 -7.216 8.664 1.00 85.31 86 ILE A O 1
ATOM 643 N N . LEU A 1 87 ? -5.343 -8.643 7.958 1.00 86.69 87 LEU A N 1
ATOM 644 C CA . LEU A 1 87 ? -5.545 -9.608 9.040 1.00 86.69 87 LEU A CA 1
ATOM 645 C C . LEU A 1 87 ? -5.206 -9.010 10.407 1.00 86.69 87 LEU A C 1
ATOM 647 O O . LEU A 1 87 ? -5.972 -9.194 11.349 1.00 86.69 87 LEU A O 1
ATOM 651 N N . ALA A 1 88 ? -4.110 -8.259 10.519 1.00 84.38 88 ALA A N 1
ATOM 652 C CA . ALA A 1 88 ? -3.722 -7.593 11.758 1.00 84.38 88 ALA A CA 1
ATOM 653 C C . ALA A 1 88 ? -4.788 -6.584 12.213 1.00 84.38 88 ALA A C 1
ATOM 655 O O . ALA A 1 88 ? -5.185 -6.592 13.380 1.00 84.38 88 ALA A O 1
ATOM 656 N N . PHE A 1 89 ? -5.316 -5.769 11.294 1.00 79.06 89 PHE A N 1
ATOM 657 C CA . PHE A 1 89 ? -6.413 -4.847 11.599 1.00 79.06 89 PHE A CA 1
ATOM 658 C C . PHE A 1 89 ? -7.734 -5.572 11.880 1.00 79.06 89 PHE A C 1
ATOM 660 O O . PHE A 1 89 ? -8.467 -5.147 12.768 1.00 79.06 89 PHE A O 1
ATOM 667 N N . ALA A 1 90 ? -8.037 -6.671 11.185 1.00 79.31 90 ALA A N 1
ATOM 668 C CA . ALA A 1 90 ? -9.241 -7.467 11.419 1.00 79.31 90 ALA A CA 1
ATOM 669 C C . ALA A 1 90 ? -9.214 -8.142 12.798 1.00 79.31 90 ALA A C 1
ATOM 671 O O . ALA A 1 90 ? -10.177 -8.039 13.555 1.00 79.31 90 ALA A O 1
ATOM 672 N N . VAL A 1 91 ? -8.093 -8.768 13.166 1.00 79.31 91 VAL A N 1
ATOM 673 C CA . VAL A 1 91 ? -7.879 -9.328 14.508 1.00 79.31 91 VAL A CA 1
ATOM 674 C C . VAL A 1 91 ? -7.900 -8.217 15.553 1.00 79.31 91 VAL A C 1
ATOM 676 O O . VAL A 1 91 ? -8.523 -8.390 16.599 1.00 79.31 91 VAL A O 1
ATOM 679 N N . GLY A 1 92 ? -7.293 -7.063 15.264 1.00 72.50 92 GLY A N 1
ATOM 680 C CA . GLY A 1 92 ? -7.367 -5.877 16.114 1.00 72.50 92 GLY A CA 1
ATOM 681 C C . GLY A 1 92 ? -8.807 -5.414 16.342 1.00 72.50 92 GLY A C 1
ATOM 682 O O . GLY A 1 92 ? -9.182 -5.155 17.478 1.00 72.50 92 GLY A O 1
ATOM 683 N N . ALA A 1 93 ? -9.640 -5.388 15.301 1.00 71.06 93 ALA A N 1
ATOM 684 C CA . ALA A 1 93 ? -11.045 -4.998 15.390 1.00 71.06 93 ALA A CA 1
ATOM 685 C C . ALA A 1 93 ? -11.903 -6.021 16.156 1.00 71.06 93 ALA A C 1
ATOM 687 O O . ALA A 1 93 ? -12.747 -5.627 16.957 1.00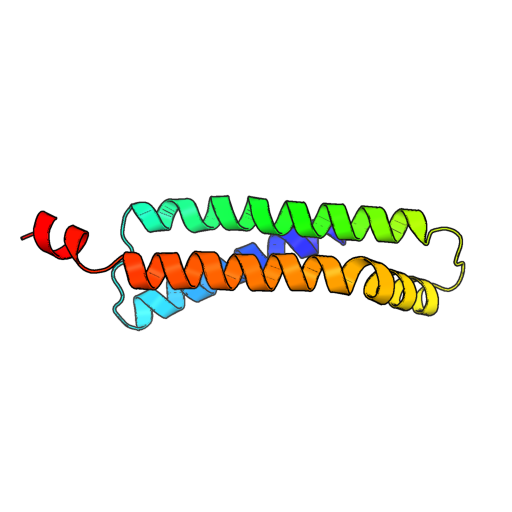 71.06 93 ALA A O 1
ATOM 688 N N . ILE A 1 94 ? -11.674 -7.323 15.950 1.00 67.56 94 ILE A N 1
ATOM 689 C CA . ILE A 1 94 ? -12.389 -8.395 16.666 1.00 67.56 94 ILE A CA 1
ATOM 690 C C . ILE A 1 94 ? -11.985 -8.416 18.147 1.00 67.56 94 ILE A C 1
ATOM 692 O O . ILE A 1 94 ? -12.840 -8.524 19.026 1.00 67.56 94 ILE A O 1
ATOM 696 N N . THR A 1 95 ? -10.687 -8.271 18.430 1.00 65.75 95 THR A N 1
ATOM 697 C CA . THR A 1 95 ? -10.141 -8.255 19.798 1.00 65.75 95 THR A CA 1
ATOM 698 C C . THR A 1 95 ? -10.450 -6.942 20.524 1.00 65.75 95 THR A C 1
ATOM 700 O O . THR A 1 95 ? -10.474 -6.913 21.749 1.00 65.75 95 THR A O 1
ATOM 703 N N . ALA A 1 96 ? -10.755 -5.857 19.804 1.00 58.38 96 ALA A N 1
ATOM 704 C CA . ALA A 1 96 ? -11.149 -4.573 20.391 1.00 58.38 96 ALA A CA 1
ATOM 705 C C . ALA A 1 96 ? -12.527 -4.581 21.102 1.00 58.38 96 ALA A C 1
ATOM 707 O O . ALA A 1 96 ? -12.962 -3.544 21.601 1.00 58.38 96 ALA A O 1
ATOM 708 N N . SER A 1 97 ? -13.210 -5.725 21.215 1.00 47.41 97 SER A N 1
ATOM 709 C CA . SER A 1 97 ? -14.437 -5.901 22.010 1.00 47.41 97 SER A CA 1
ATOM 710 C C . SER A 1 97 ? -14.122 -6.416 23.427 1.00 47.41 97 SER A C 1
ATOM 712 O O . SER A 1 97 ? -13.219 -7.240 23.556 1.00 47.41 97 SER A O 1
ATOM 714 N N . PRO A 1 98 ? -14.847 -6.086 24.521 1.00 48.72 98 PRO A N 1
ATOM 715 C CA . PRO A 1 98 ? -15.712 -4.957 24.873 1.00 48.72 98 PRO A CA 1
ATOM 716 C C . PRO A 1 98 ? -15.142 -4.172 26.087 1.00 48.72 98 PRO A C 1
ATOM 718 O O . PRO A 1 98 ? -15.876 -3.501 26.811 1.00 48.72 98 PRO A O 1
ATOM 721 N N . THR A 1 99 ? -13.843 -4.283 26.379 1.00 44.88 99 THR A N 1
ATOM 722 C CA . THR A 1 99 ? -13.252 -3.749 27.624 1.00 44.88 99 THR A CA 1
ATOM 723 C C . THR A 1 99 ? -13.308 -2.221 27.700 1.00 44.88 99 THR A C 1
ATOM 725 O O . THR A 1 99 ? -13.487 -1.662 28.778 1.00 44.88 99 THR A O 1
ATOM 728 N N . VAL A 1 100 ? -13.253 -1.524 26.561 1.00 51.72 100 VAL A N 1
ATOM 729 C CA . VAL A 1 100 ? -13.372 -0.057 26.535 1.00 51.72 100 VAL A CA 1
ATOM 730 C C . VAL A 1 100 ? -14.806 0.411 26.796 1.00 51.72 100 VAL A C 1
ATOM 732 O O . VAL A 1 100 ? -14.991 1.452 27.404 1.00 51.72 100 VAL A O 1
ATOM 735 N N . ILE A 1 101 ? -15.827 -0.373 26.436 1.00 50.16 101 ILE A N 1
ATOM 736 C CA . ILE A 1 101 ? -17.231 -0.060 26.763 1.00 50.16 101 ILE A CA 1
ATOM 737 C C . ILE A 1 101 ? -17.508 -0.245 28.265 1.00 50.16 101 ILE A C 1
ATOM 739 O O . ILE A 1 101 ? -18.349 0.458 28.819 1.00 50.16 101 ILE A O 1
ATOM 743 N N . PHE A 1 102 ? -16.787 -1.147 28.941 1.00 42.31 102 PHE A N 1
ATOM 744 C CA . PHE A 1 102 ? -16.948 -1.382 30.380 1.00 42.31 102 PHE A CA 1
ATOM 745 C C . PHE A 1 102 ? -16.204 -0.359 31.259 1.00 42.31 102 PHE A C 1
ATOM 747 O O . PHE A 1 102 ? -16.617 -0.120 32.384 1.00 42.31 102 PHE A O 1
ATOM 754 N N . ILE A 1 103 ? -15.134 0.270 30.757 1.00 44.00 103 ILE A N 1
ATOM 755 C CA . ILE A 1 103 ? -14.336 1.259 31.513 1.00 44.00 103 ILE A CA 1
ATOM 756 C C . ILE A 1 103 ? -14.949 2.675 31.470 1.00 44.00 103 ILE A C 1
ATOM 758 O O . ILE A 1 103 ? -14.591 3.523 32.283 1.00 44.00 103 ILE A O 1
ATOM 762 N N . ILE A 1 104 ? -15.889 2.940 30.555 1.00 45.66 104 ILE A N 1
ATOM 763 C CA . ILE A 1 104 ? -16.572 4.243 30.416 1.00 45.66 104 ILE A CA 1
ATOM 764 C C . ILE A 1 104 ? -18.032 4.174 30.919 1.00 45.66 104 ILE A C 1
ATOM 766 O O . ILE A 1 104 ? -18.843 5.038 30.583 1.00 45.66 104 ILE A O 1
ATOM 770 N N . LYS A 1 105 ? -18.391 3.145 31.696 1.00 38.06 105 LYS A N 1
ATOM 771 C CA . LYS A 1 105 ? -19.691 3.052 32.370 1.00 38.06 105 LYS A CA 1
ATOM 772 C C . LYS A 1 105 ? -19.543 3.225 33.874 1.00 38.06 105 LYS A C 1
ATOM 774 O O . LYS A 1 105 ? -18.559 2.693 34.427 1.00 38.06 105 LYS A O 1
#